Protein AF-A0A2J8X286-F1 (afdb_monomer_lite)

Organism: Pongo abelii (NCBI:txid9601)

Secondary structure (DSSP, 8-state):
--HHHHHTHHHHHHHHHTTB---TT--GGG--TTGGG--TTPPPPSSP-B-HHHHHHHHHHHHHHS-SS--SHHHHHTTSTTHHHHHHHHHHHHHHH---HHHHHHHHHHHHHHHHHHHHTGGGTGGGTHHHHHHHHHHHHHHHHHHHHHHHTT-

Sequence (155 aa):
IDHLFISNLPEIVVELLMTLHEPANSSASQSTDLCDFSGDLDPAPNPPHFPSHVIKATFAYISNCHKTKLKSILEILSKSPDSYQKILLAICEQAAETNNVYKKHRILKIYHLFVSLLLKDIKSGLGGAWAFVLRDVIYTLIHYINQRKLTIFSQ

Structure (mmCIF, N/CA/C/O backbone):
data_AF-A0A2J8X286-F1
#
_entry.id   AF-A0A2J8X286-F1
#
loop_
_atom_site.group_PDB
_atom_site.id
_atom_site.type_symbol
_atom_site.label_atom_id
_atom_site.label_alt_id
_atom_site.label_comp_id
_atom_site.label_asym_id
_atom_site.label_entity_id
_atom_site.label_seq_id
_atom_site.pdbx_PDB_ins_code
_atom_site.Cartn_x
_atom_site.Cartn_y
_atom_site.Cartn_z
_atom_site.occupancy
_atom_site.B_iso_or_equiv
_atom_site.auth_seq_id
_atom_site.auth_comp_id
_atom_site.auth_asym_id
_atom_site.auth_atom_id
_atom_site.pdbx_PDB_model_num
ATOM 1 N N . ILE A 1 1 ? -3.203 -3.394 25.044 1.00 55.41 1 ILE A N 1
ATOM 2 C CA . ILE A 1 1 ? -2.460 -3.269 23.772 1.00 55.41 1 ILE A CA 1
ATOM 3 C C . ILE A 1 1 ? -1.628 -2.020 23.911 1.00 55.41 1 ILE A C 1
ATOM 5 O O . ILE A 1 1 ? -2.169 -0.992 24.311 1.00 55.41 1 ILE A O 1
ATOM 9 N N . ASP A 1 2 ? -0.328 -2.155 23.716 1.00 71.94 2 ASP A N 1
ATOM 10 C CA . ASP A 1 2 ? 0.615 -1.119 24.101 1.00 71.94 2 ASP A CA 1
ATOM 11 C C . ASP A 1 2 ? 0.573 -0.004 23.064 1.00 71.94 2 ASP A C 1
ATOM 13 O O . ASP A 1 2 ? 0.579 -0.266 21.862 1.00 71.94 2 ASP A O 1
ATOM 17 N N . HIS A 1 3 ? 0.505 1.246 23.521 1.00 73.25 3 HIS A N 1
ATOM 18 C CA . HIS A 1 3 ? 0.582 2.437 22.668 1.00 73.25 3 HIS A CA 1
ATOM 19 C C . HIS A 1 3 ? 1.757 2.348 21.675 1.00 73.25 3 HIS A C 1
ATOM 21 O O . HIS A 1 3 ? 1.653 2.812 20.543 1.00 73.25 3 HIS A O 1
ATOM 27 N N . LEU A 1 4 ? 2.828 1.662 22.089 1.00 81.38 4 LEU A N 1
ATOM 28 C CA . LEU A 1 4 ? 3.998 1.328 21.287 1.00 81.38 4 LEU A CA 1
ATOM 29 C C . LEU A 1 4 ? 3.672 0.513 20.023 1.00 81.38 4 LEU A C 1
ATOM 31 O O . LEU A 1 4 ? 4.261 0.752 18.977 1.00 81.38 4 LEU A O 1
ATOM 35 N N . PHE A 1 5 ? 2.742 -0.441 20.079 1.00 83.50 5 PHE A N 1
ATOM 36 C CA . PHE A 1 5 ? 2.370 -1.219 18.896 1.00 83.50 5 PHE A CA 1
ATOM 37 C C . PHE A 1 5 ? 1.637 -0.350 17.871 1.00 83.50 5 PHE A C 1
ATOM 39 O O . PHE A 1 5 ? 1.958 -0.382 16.691 1.00 83.50 5 PHE A O 1
ATOM 46 N N . ILE A 1 6 ? 0.676 0.461 18.325 1.00 81.50 6 ILE A N 1
ATOM 47 C CA . ILE A 1 6 ? -0.113 1.331 17.438 1.00 81.50 6 ILE A CA 1
ATOM 48 C C . ILE A 1 6 ? 0.778 2.405 16.804 1.00 81.50 6 ILE A C 1
ATOM 50 O O . ILE A 1 6 ? 0.609 2.704 15.625 1.00 81.50 6 ILE A O 1
ATOM 54 N N . SER A 1 7 ? 1.741 2.952 17.553 1.00 84.50 7 SER A N 1
ATOM 55 C CA . SER A 1 7 ? 2.663 3.962 17.029 1.00 84.50 7 SER A CA 1
ATOM 56 C C . SER A 1 7 ? 3.642 3.422 15.988 1.00 84.50 7 SER A C 1
ATOM 58 O O . SER A 1 7 ? 4.049 4.197 15.134 1.00 84.50 7 SER A O 1
ATOM 60 N N . ASN A 1 8 ? 4.004 2.134 16.065 1.00 90.50 8 ASN A N 1
ATOM 61 C CA . ASN A 1 8 ? 4.916 1.469 15.121 1.00 90.50 8 ASN A CA 1
ATOM 62 C C . ASN A 1 8 ? 4.181 0.658 14.035 1.00 90.50 8 ASN A C 1
ATOM 64 O O . ASN A 1 8 ? 4.798 -0.043 13.232 1.00 90.50 8 ASN A O 1
ATOM 68 N N . LEU A 1 9 ? 2.844 0.678 14.035 1.00 91.81 9 LEU A N 1
ATOM 69 C CA . LEU A 1 9 ? 2.050 -0.079 13.072 1.00 91.81 9 LEU A CA 1
ATOM 70 C C . LEU A 1 9 ? 2.322 0.333 11.613 1.00 91.81 9 LEU A C 1
ATOM 72 O O . LEU A 1 9 ? 2.377 -0.569 10.775 1.00 91.81 9 LEU A O 1
ATOM 76 N N . PRO A 1 10 ? 2.505 1.628 11.272 1.00 94.62 10 PRO A N 1
ATOM 77 C CA . PRO A 1 10 ? 2.871 2.025 9.914 1.00 94.62 10 PRO A CA 1
ATOM 78 C C . PRO A 1 10 ? 4.152 1.343 9.424 1.00 94.62 10 PRO A C 1
ATOM 80 O O . PRO A 1 10 ? 4.181 0.806 8.320 1.00 94.62 10 PRO A O 1
ATOM 83 N N . GLU A 1 11 ? 5.180 1.295 10.265 1.00 94.56 11 GLU A N 1
ATOM 84 C CA . GLU A 1 11 ? 6.480 0.701 9.969 1.00 94.56 11 GLU A CA 1
ATOM 85 C C . GLU A 1 11 ? 6.360 -0.819 9.785 1.00 94.56 11 GLU A C 1
ATOM 87 O O . GLU A 1 11 ? 6.836 -1.356 8.786 1.00 94.56 11 GLU A O 1
ATOM 92 N N . ILE A 1 12 ? 5.620 -1.506 10.665 1.00 93.88 12 ILE A N 1
ATOM 93 C CA . ILE A 1 12 ? 5.335 -2.948 10.536 1.00 93.88 12 ILE A CA 1
ATOM 94 C C . ILE A 1 12 ? 4.604 -3.249 9.220 1.00 93.88 12 ILE A C 1
ATOM 96 O O . ILE A 1 12 ? 4.893 -4.239 8.544 1.00 93.88 12 ILE A O 1
ATOM 100 N N . VAL A 1 13 ? 3.640 -2.404 8.842 1.00 95.69 13 VAL A N 1
ATOM 101 C CA . VAL A 1 13 ? 2.903 -2.552 7.582 1.00 95.69 13 VAL A CA 1
ATOM 102 C C . VAL A 1 13 ? 3.836 -2.381 6.387 1.00 95.69 13 VAL A C 1
ATOM 104 O O . VAL A 1 13 ? 3.747 -3.178 5.454 1.00 95.69 13 VAL A O 1
ATOM 107 N N . VAL A 1 14 ? 4.748 -1.404 6.414 1.00 96.44 14 VAL A N 1
ATOM 108 C CA . VAL A 1 14 ? 5.768 -1.227 5.369 1.00 96.44 14 VAL A CA 1
ATOM 109 C C . VAL A 1 14 ? 6.661 -2.458 5.273 1.00 96.44 14 VAL A C 1
ATOM 111 O O . VAL A 1 14 ? 6.804 -3.001 4.181 1.00 96.44 14 VAL A O 1
ATOM 114 N N . GLU A 1 15 ? 7.222 -2.938 6.382 1.00 95.06 15 GLU A N 1
ATOM 115 C CA . GLU A 1 15 ? 8.096 -4.117 6.380 1.00 95.06 15 GLU A CA 1
ATOM 116 C C . GLU A 1 15 ? 7.394 -5.338 5.788 1.00 95.06 15 GLU A C 1
ATOM 118 O O . GLU A 1 15 ? 7.935 -6.004 4.904 1.00 95.06 15 GLU A O 1
ATOM 123 N N . LEU A 1 16 ? 6.151 -5.589 6.203 1.00 95.56 16 LEU A N 1
ATOM 124 C CA . LEU A 1 16 ? 5.370 -6.698 5.679 1.00 95.56 16 LEU A CA 1
ATOM 125 C C . LEU A 1 16 ? 5.096 -6.527 4.177 1.00 95.56 16 LEU A C 1
ATOM 127 O O . LEU A 1 16 ? 5.296 -7.462 3.403 1.00 95.56 16 LEU A O 1
ATOM 131 N N . LEU A 1 17 ? 4.699 -5.331 3.738 1.00 95.38 17 LEU A N 1
ATOM 132 C CA . LEU A 1 17 ? 4.510 -5.015 2.320 1.00 95.38 17 LEU A CA 1
ATOM 133 C C . LEU A 1 17 ? 5.796 -5.224 1.507 1.00 95.38 17 LEU A C 1
ATOM 135 O O . LEU A 1 17 ? 5.736 -5.754 0.399 1.00 95.38 17 LEU A O 1
ATOM 139 N N . MET A 1 18 ? 6.961 -4.895 2.068 1.00 94.12 18 MET A N 1
ATOM 140 C CA . MET A 1 18 ? 8.268 -5.091 1.434 1.00 94.12 18 MET A CA 1
ATOM 141 C C . MET A 1 18 ? 8.679 -6.560 1.295 1.00 94.12 18 MET A C 1
ATOM 143 O O . MET A 1 18 ? 9.666 -6.838 0.615 1.00 94.12 18 MET A O 1
ATOM 147 N N . THR A 1 19 ? 7.920 -7.511 1.848 1.00 93.75 19 THR A N 1
ATOM 148 C CA . THR A 1 19 ? 8.085 -8.955 1.592 1.00 93.75 19 THR A CA 1
ATOM 149 C C . THR A 1 19 ? 7.225 -9.467 0.431 1.00 93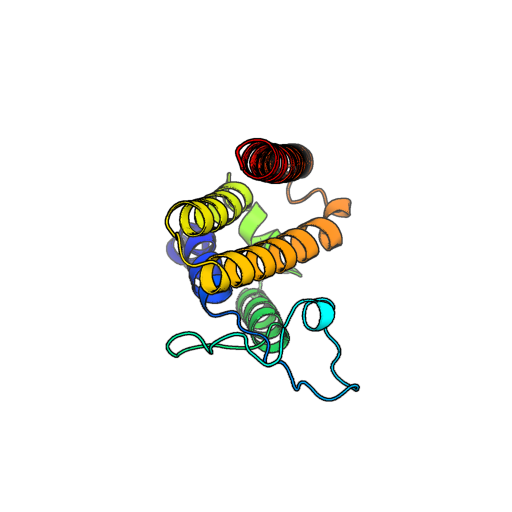.75 19 THR A C 1
ATOM 151 O O . THR A 1 19 ? 7.371 -10.617 0.023 1.00 93.75 19 THR A O 1
ATOM 154 N N . LEU A 1 20 ? 6.369 -8.631 -0.173 1.00 91.62 20 LEU A N 1
ATOM 155 C CA . LEU A 1 20 ? 5.478 -9.046 -1.260 1.00 91.62 20 LEU A CA 1
ATOM 156 C C . LEU A 1 20 ? 6.258 -9.558 -2.480 1.00 91.62 20 LEU A C 1
ATOM 158 O O . LEU A 1 20 ? 7.138 -8.868 -3.002 1.00 91.62 20 LEU A O 1
ATOM 162 N N . HIS A 1 21 ? 5.887 -10.732 -2.978 1.00 88.81 21 HIS A N 1
ATOM 163 C CA . HIS A 1 21 ? 6.302 -11.263 -4.271 1.00 88.81 21 HIS A CA 1
ATOM 164 C C . HIS A 1 21 ? 5.239 -12.229 -4.796 1.00 88.81 21 HIS A C 1
ATOM 166 O O . HIS A 1 21 ? 4.881 -13.184 -4.110 1.00 88.81 21 HIS A O 1
ATOM 172 N N . GLU A 1 22 ? 4.748 -11.979 -6.009 1.00 83.12 22 GLU A N 1
ATOM 173 C CA . GLU A 1 22 ? 3.824 -12.883 -6.696 1.00 83.12 22 GLU A CA 1
ATOM 174 C C . GLU A 1 22 ? 4.605 -13.772 -7.670 1.00 83.12 22 GLU A C 1
ATOM 176 O O . GLU A 1 22 ? 5.172 -13.229 -8.627 1.00 83.12 22 GLU A O 1
ATOM 181 N N . PRO A 1 23 ? 4.641 -15.101 -7.457 1.00 71.31 23 PRO A N 1
ATOM 182 C CA . PRO A 1 23 ? 5.252 -16.021 -8.407 1.00 71.31 23 PRO A CA 1
ATOM 183 C C . PRO A 1 23 ? 4.442 -16.045 -9.715 1.00 71.31 23 PRO A C 1
ATOM 185 O O . PRO A 1 23 ? 3.213 -16.001 -9.688 1.00 71.31 23 PRO A O 1
ATOM 188 N N . ALA A 1 24 ? 5.124 -16.112 -10.863 1.00 63.19 24 ALA A N 1
ATOM 189 C CA . ALA A 1 24 ? 4.513 -16.028 -12.199 1.00 63.19 24 ALA A CA 1
ATOM 190 C C . ALA A 1 24 ? 3.532 -17.178 -12.527 1.00 63.19 24 ALA A C 1
ATOM 192 O O . ALA A 1 24 ? 2.709 -17.077 -13.429 1.00 63.19 24 ALA A O 1
ATOM 193 N N . ASN A 1 25 ? 3.583 -18.260 -11.754 1.00 57.09 25 ASN A N 1
ATOM 194 C CA . ASN A 1 25 ? 2.877 -19.519 -11.961 1.00 57.09 25 ASN A CA 1
ATOM 195 C C . ASN A 1 25 ? 1.811 -19.810 -10.888 1.00 57.09 25 ASN A C 1
ATOM 197 O O . ASN A 1 25 ? 1.517 -20.973 -10.597 1.00 57.09 25 ASN A O 1
ATOM 201 N N . SER A 1 26 ? 1.194 -18.778 -10.304 1.00 54.16 26 SER A N 1
ATOM 202 C CA . SER A 1 26 ? -0.025 -18.972 -9.516 1.00 54.16 26 SER A CA 1
ATOM 203 C C . SER A 1 26 ? -1.132 -19.518 -10.429 1.00 54.16 26 SER A C 1
ATOM 205 O O . SER A 1 26 ? -1.652 -18.844 -11.314 1.00 54.16 26 SER A O 1
ATOM 207 N N . SER A 1 27 ? -1.463 -20.798 -10.247 1.00 44.34 27 SER A N 1
ATOM 208 C CA . SER A 1 27 ? -2.511 -21.515 -10.981 1.00 44.34 27 SER A CA 1
ATOM 209 C C . SER A 1 27 ? -3.772 -20.660 -11.155 1.00 44.34 27 SER A C 1
ATOM 211 O O . SER A 1 27 ? -4.206 -20.029 -10.190 1.00 44.34 27 SER A O 1
ATOM 213 N N . ALA A 1 28 ? -4.391 -20.708 -12.340 1.00 45.16 28 ALA A N 1
ATOM 214 C CA . ALA A 1 28 ? -5.535 -19.898 -12.787 1.00 45.16 28 ALA A CA 1
ATOM 215 C C . ALA A 1 28 ? -6.747 -19.800 -11.824 1.00 45.16 28 ALA A C 1
ATOM 217 O O . ALA A 1 28 ? -7.613 -18.952 -12.009 1.00 45.16 28 ALA A O 1
ATOM 218 N N . SER A 1 29 ? -6.816 -20.624 -10.775 1.00 45.81 29 SER A N 1
ATOM 219 C CA . SER A 1 29 ? -7.812 -20.553 -9.699 1.00 45.81 29 SER A CA 1
ATOM 220 C C . SER A 1 29 ? -7.491 -19.543 -8.581 1.00 45.81 29 SER A C 1
ATOM 222 O O . SER A 1 29 ? -8.332 -19.321 -7.716 1.00 45.81 29 SER A O 1
ATOM 224 N N . GLN A 1 30 ? -6.291 -18.950 -8.564 1.00 47.56 30 GLN A N 1
ATOM 225 C CA . GLN A 1 30 ? -5.846 -17.921 -7.608 1.00 47.56 30 GLN A CA 1
ATOM 226 C C . GLN A 1 30 ? -5.274 -16.689 -8.328 1.00 47.56 30 GLN A C 1
ATOM 228 O O . GLN A 1 30 ? -4.304 -16.087 -7.867 1.00 47.56 30 GLN A O 1
ATOM 233 N N . SER A 1 31 ? -5.859 -16.317 -9.471 1.00 46.00 31 SER A N 1
ATOM 234 C CA . SER A 1 31 ? -5.592 -15.022 -10.103 1.00 46.00 31 SER A CA 1
ATOM 235 C C . SER A 1 31 ? -5.879 -13.925 -9.071 1.00 46.00 31 SER A C 1
ATOM 237 O O . SER A 1 31 ? -7.013 -13.698 -8.651 1.00 46.00 31 SER A O 1
ATOM 239 N N . THR A 1 32 ? -4.814 -13.309 -8.566 1.00 54.81 32 THR A N 1
ATOM 240 C CA . THR A 1 32 ? -4.916 -12.035 -7.863 1.00 54.81 32 THR A CA 1
ATOM 241 C C . THR A 1 32 ? -4.684 -10.945 -8.898 1.00 54.81 32 THR A C 1
ATOM 243 O O . THR A 1 32 ? -3.890 -11.150 -9.813 1.00 54.81 32 THR A O 1
ATOM 246 N N . ASP A 1 33 ? -5.307 -9.775 -8.734 1.00 60.31 33 ASP A N 1
ATOM 247 C CA . ASP A 1 33 ? -5.149 -8.610 -9.632 1.00 60.31 33 ASP A CA 1
ATOM 248 C C . ASP A 1 33 ? -3.674 -8.197 -9.886 1.00 60.31 33 ASP A C 1
ATOM 250 O O . ASP A 1 33 ? -3.388 -7.339 -10.713 1.00 60.31 33 ASP A O 1
ATOM 254 N N . LEU A 1 34 ? -2.716 -8.755 -9.135 1.00 63.34 34 LEU A N 1
ATOM 255 C CA . LEU A 1 34 ? -1.281 -8.496 -9.245 1.00 63.34 34 LEU A CA 1
ATOM 256 C C . LEU A 1 34 ? -0.536 -9.485 -10.157 1.00 63.34 34 LEU A C 1
ATOM 258 O O . LEU A 1 34 ? 0.564 -9.157 -10.609 1.00 63.34 34 LEU A O 1
ATOM 262 N N . CYS A 1 35 ? -1.099 -10.672 -10.413 1.00 59.31 35 CYS A N 1
ATOM 263 C CA . CYS A 1 35 ? -0.472 -11.723 -11.222 1.00 59.31 35 CYS A CA 1
ATOM 264 C C . CYS A 1 35 ? -0.319 -11.303 -12.688 1.00 59.31 35 CYS A C 1
ATOM 266 O O . CYS A 1 35 ? 0.708 -11.600 -13.289 1.00 59.31 35 CYS A O 1
ATOM 268 N N . ASP A 1 36 ? -1.260 -10.512 -13.212 1.00 61.75 36 ASP A N 1
ATOM 269 C CA . ASP A 1 36 ? -1.235 -9.985 -14.587 1.00 61.75 36 ASP A CA 1
ATOM 270 C C . ASP A 1 36 ? -0.019 -9.081 -14.863 1.00 61.75 36 ASP A C 1
ATOM 272 O O . ASP A 1 36 ? 0.320 -8.798 -16.011 1.00 61.75 36 ASP A O 1
ATOM 276 N N . PHE A 1 37 ? 0.662 -8.631 -13.805 1.00 64.62 37 PHE A N 1
ATOM 277 C CA . PHE A 1 37 ? 1.858 -7.803 -13.889 1.00 64.62 37 PHE A CA 1
ATOM 278 C C . PHE A 1 37 ? 3.155 -8.586 -13.614 1.00 64.62 37 PHE A C 1
ATOM 280 O O . PHE A 1 37 ? 4.222 -7.974 -13.609 1.00 64.62 37 PHE A O 1
ATOM 287 N N . SER A 1 38 ? 3.128 -9.892 -13.325 1.00 64.69 38 SER A N 1
ATOM 288 C CA . SER A 1 38 ? 4.334 -10.723 -13.126 1.00 64.69 38 SER A CA 1
ATOM 289 C C . SER A 1 38 ? 4.781 -11.385 -14.425 1.00 64.69 38 SER A C 1
ATOM 291 O O . SER A 1 38 ? 3.995 -12.057 -15.079 1.00 64.69 38 SER A O 1
ATOM 293 N N . GLY A 1 39 ? 6.052 -11.194 -14.792 1.00 63.00 39 GLY A N 1
ATOM 294 C CA . GLY A 1 39 ? 6.668 -11.913 -15.909 1.00 63.00 39 GLY A CA 1
ATOM 295 C C . GLY A 1 39 ? 7.385 -13.175 -15.430 1.00 63.00 39 GLY A C 1
ATOM 296 O O . GLY A 1 39 ? 7.988 -13.161 -14.360 1.00 63.00 39 GLY A O 1
ATOM 297 N N . ASP A 1 40 ? 7.396 -14.235 -16.245 1.00 60.12 40 ASP A N 1
ATOM 298 C CA . ASP A 1 40 ? 8.116 -15.501 -15.972 1.00 60.12 40 ASP A CA 1
ATOM 299 C C . ASP A 1 40 ? 9.625 -15.326 -15.716 1.00 60.12 40 ASP A C 1
ATOM 301 O O . ASP A 1 40 ? 10.282 -16.215 -15.179 1.00 60.12 40 ASP A O 1
ATOM 305 N N . LEU A 1 41 ? 10.183 -14.175 -16.100 1.00 65.69 41 LEU A N 1
ATOM 306 C CA . LEU A 1 41 ? 11.597 -13.831 -15.947 1.00 65.69 41 LEU A CA 1
ATOM 307 C C . LEU A 1 41 ? 11.871 -12.871 -14.775 1.00 65.69 41 LEU A C 1
ATOM 309 O O . LEU A 1 41 ? 13.020 -12.468 -14.592 1.00 65.69 41 LEU A O 1
ATOM 313 N N . ASP A 1 42 ? 10.854 -12.482 -13.993 1.00 69.75 42 ASP A N 1
ATOM 314 C CA . ASP A 1 42 ? 11.054 -11.624 -12.820 1.00 69.75 42 ASP A CA 1
ATOM 315 C C . ASP A 1 42 ? 11.875 -12.390 -11.759 1.00 69.75 42 ASP A C 1
ATOM 317 O O . ASP A 1 42 ? 11.424 -13.425 -11.260 1.00 69.75 42 ASP A O 1
ATOM 321 N N . PRO A 1 43 ? 13.072 -11.911 -11.369 1.00 78.56 43 PRO A N 1
ATOM 322 C CA . PRO A 1 43 ? 13.892 -12.606 -10.387 1.00 78.56 43 PRO A CA 1
ATOM 323 C C . PRO A 1 43 ? 13.210 -12.609 -9.015 1.00 78.56 43 PRO A C 1
ATOM 325 O O . PRO A 1 43 ? 12.705 -11.580 -8.550 1.00 78.56 43 PRO A O 1
ATOM 328 N N . ALA A 1 44 ? 13.242 -13.759 -8.336 1.00 77.31 44 ALA A N 1
ATOM 329 C CA . ALA A 1 44 ? 12.776 -13.859 -6.960 1.00 77.31 44 ALA A CA 1
ATOM 330 C C . ALA A 1 44 ? 13.612 -12.930 -6.054 1.00 77.31 44 ALA A C 1
ATOM 332 O O . ALA A 1 44 ? 14.842 -12.894 -6.174 1.00 77.31 44 ALA A O 1
ATOM 333 N N . PRO A 1 45 ? 12.981 -12.150 -5.158 1.00 82.62 45 PRO A N 1
ATOM 334 C CA . PRO A 1 45 ? 13.714 -11.336 -4.201 1.00 82.62 45 PRO A CA 1
ATOM 335 C C . PRO A 1 45 ? 14.413 -12.222 -3.167 1.00 82.62 45 PRO A C 1
ATOM 337 O O . PRO A 1 45 ? 14.035 -13.374 -2.952 1.00 82.62 45 PRO A O 1
ATOM 340 N N . ASN A 1 46 ? 15.397 -11.654 -2.472 1.00 82.19 46 ASN A N 1
ATOM 341 C CA . ASN A 1 46 ? 16.024 -12.330 -1.342 1.00 82.19 46 ASN A CA 1
ATOM 342 C C . ASN A 1 46 ? 14.949 -12.705 -0.303 1.00 82.19 46 ASN A C 1
ATOM 344 O O . ASN A 1 46 ? 14.177 -11.825 0.091 1.00 82.19 46 ASN A O 1
ATOM 348 N N . PRO A 1 47 ? 14.881 -13.975 0.138 1.00 86.75 47 PRO A N 1
ATOM 349 C CA . PRO A 1 47 ? 13.962 -14.388 1.189 1.00 86.75 47 PRO A CA 1
ATOM 350 C C . PRO A 1 47 ? 14.140 -13.559 2.478 1.00 86.75 47 PRO A C 1
ATOM 352 O O . PRO A 1 47 ? 15.263 -13.145 2.778 1.00 86.75 47 PRO A O 1
ATOM 355 N N . PRO A 1 48 ? 13.070 -13.353 3.269 1.00 89.94 48 PRO A N 1
ATOM 356 C CA . PRO A 1 48 ? 11.732 -13.927 3.100 1.00 89.94 48 PRO A CA 1
ATOM 357 C C . PRO A 1 48 ? 10.853 -13.158 2.096 1.00 89.94 48 PRO A C 1
ATOM 359 O O . PRO A 1 48 ? 10.868 -11.929 2.048 1.00 89.94 48 PRO A O 1
ATOM 362 N N . HIS A 1 49 ? 10.040 -13.887 1.324 1.00 89.94 49 HIS A N 1
ATOM 363 C CA . HIS A 1 49 ? 9.057 -13.301 0.411 1.00 89.94 49 HIS A CA 1
ATOM 364 C C . HIS A 1 49 ? 7.736 -14.080 0.403 1.00 89.94 49 HIS A C 1
ATOM 366 O O . HIS A 1 49 ? 7.732 -15.308 0.483 1.00 89.94 49 HIS A O 1
ATOM 372 N N . PHE A 1 50 ? 6.614 -13.371 0.278 1.00 91.50 50 PHE A N 1
ATOM 373 C CA . PHE A 1 50 ? 5.272 -13.947 0.384 1.00 91.50 50 PHE A CA 1
ATOM 374 C C . PHE A 1 50 ? 4.308 -13.385 -0.676 1.00 91.50 50 PHE A C 1
ATOM 376 O O . PHE A 1 50 ? 4.414 -12.212 -1.040 1.00 91.50 50 PHE A O 1
ATOM 383 N N . PRO A 1 51 ? 3.332 -14.182 -1.144 1.00 90.81 51 PRO A N 1
ATOM 384 C CA . PRO A 1 51 ? 2.291 -13.717 -2.061 1.00 90.81 51 PRO A CA 1
ATOM 385 C C . PRO A 1 51 ? 1.265 -12.821 -1.352 1.00 90.81 51 PRO A C 1
ATOM 387 O O . PRO A 1 51 ? 1.110 -12.860 -0.128 1.00 90.81 51 PRO A O 1
ATOM 390 N N . SER A 1 52 ? 0.501 -12.030 -2.111 1.00 91.25 52 SER A N 1
ATOM 391 C CA . SER A 1 52 ? -0.402 -11.011 -1.556 1.00 91.25 52 SER A CA 1
ATOM 392 C C . SER A 1 52 ? -1.502 -11.576 -0.667 1.00 91.25 52 SER A C 1
ATOM 394 O O . SER A 1 52 ? -1.941 -10.891 0.257 1.00 91.25 52 SER A O 1
ATOM 396 N N . HIS A 1 53 ? -1.960 -12.806 -0.909 1.00 89.88 53 HIS A N 1
ATOM 397 C CA . HIS A 1 53 ? -2.977 -13.432 -0.067 1.00 89.88 53 HIS A CA 1
ATOM 398 C C . HIS A 1 53 ? -2.457 -13.700 1.353 1.00 89.88 53 HIS A C 1
ATOM 400 O O . HIS A 1 53 ? -3.206 -13.499 2.307 1.00 89.88 53 HIS A O 1
ATOM 406 N N . VAL A 1 54 ? -1.175 -14.061 1.506 1.00 93.06 54 VAL A N 1
ATOM 407 C CA . VAL A 1 54 ? -0.532 -14.217 2.820 1.00 93.06 54 VAL A CA 1
ATOM 408 C C . VAL A 1 54 ? -0.444 -12.860 3.508 1.00 93.06 54 VAL A C 1
ATOM 410 O O . VAL A 1 54 ? -0.908 -12.734 4.634 1.00 93.06 54 VAL A O 1
ATOM 413 N N . ILE A 1 55 ? 0.028 -11.821 2.808 1.00 93.88 55 ILE A N 1
ATOM 414 C CA . ILE A 1 55 ? 0.120 -10.455 3.356 1.00 93.88 55 ILE A CA 1
ATOM 415 C C . ILE A 1 55 ? -1.247 -9.955 3.853 1.00 93.88 55 ILE A C 1
ATOM 417 O O . ILE A 1 55 ? -1.374 -9.474 4.980 1.00 93.88 55 ILE A O 1
ATOM 421 N N . LYS A 1 56 ? -2.301 -10.118 3.042 1.00 92.38 56 LYS A N 1
ATOM 422 C CA . LYS A 1 56 ? -3.681 -9.751 3.408 1.00 92.38 56 LYS A CA 1
ATOM 423 C C . LYS A 1 56 ? -4.186 -10.552 4.611 1.00 92.38 56 LYS A C 1
ATOM 425 O O . LYS A 1 56 ? -4.824 -9.979 5.493 1.00 92.38 56 LYS A O 1
ATOM 430 N N . ALA A 1 57 ? -3.900 -11.853 4.664 1.00 91.81 57 ALA A N 1
ATOM 431 C CA . ALA A 1 57 ? -4.269 -12.698 5.796 1.00 91.81 57 ALA A CA 1
ATOM 432 C C . ALA A 1 57 ? -3.546 -12.270 7.081 1.00 91.81 57 ALA A C 1
ATOM 434 O O . ALA A 1 57 ? -4.170 -12.204 8.137 1.00 91.81 57 ALA A O 1
ATOM 435 N N . THR A 1 58 ? -2.267 -11.898 7.000 1.00 93.62 58 THR A N 1
ATOM 436 C CA . THR A 1 58 ? -1.517 -11.353 8.137 1.00 93.62 58 THR A CA 1
ATOM 437 C C . THR A 1 58 ? -2.099 -10.014 8.592 1.00 93.62 58 THR A C 1
ATOM 439 O O . THR A 1 58 ? -2.277 -9.819 9.790 1.00 93.62 58 THR A O 1
ATOM 442 N N . PHE A 1 59 ? -2.484 -9.112 7.681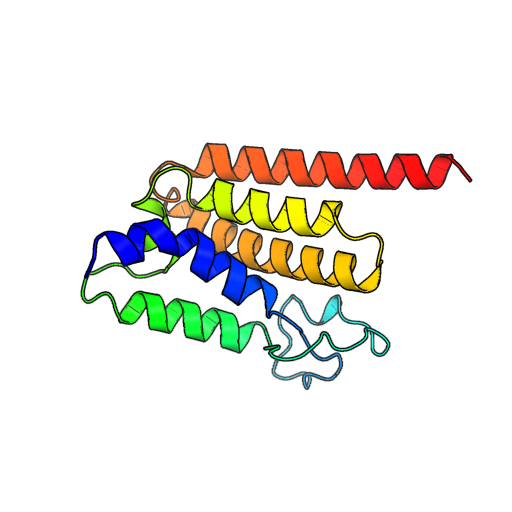 1.00 92.75 59 PHE A N 1
ATOM 443 C CA . PHE A 1 59 ? -3.195 -7.885 8.063 1.00 92.75 59 PHE A CA 1
ATOM 444 C C . PHE A 1 59 ? -4.510 -8.172 8.790 1.00 92.75 59 PHE A C 1
ATOM 446 O O . PHE A 1 59 ? -4.802 -7.536 9.805 1.00 92.75 5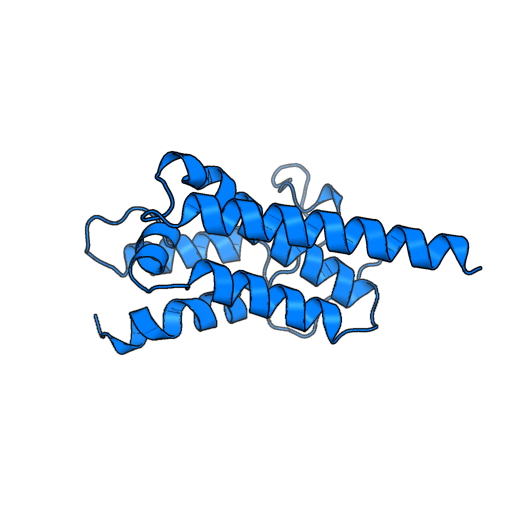9 PHE A O 1
ATOM 453 N N . ALA A 1 60 ? -5.290 -9.145 8.316 1.00 90.56 60 ALA A N 1
ATOM 454 C CA . ALA A 1 60 ? -6.512 -9.573 8.990 1.00 90.56 60 ALA A CA 1
ATOM 455 C C . ALA A 1 60 ? -6.215 -10.172 10.375 1.00 90.56 60 ALA A C 1
ATOM 457 O O . ALA A 1 60 ? -6.901 -9.851 11.344 1.00 90.56 60 ALA A O 1
ATOM 458 N N . TYR A 1 61 ? -5.158 -10.977 10.500 1.00 90.06 61 TYR A N 1
ATOM 459 C CA . TYR A 1 61 ? -4.708 -11.521 11.779 1.00 90.06 61 TYR A CA 1
ATOM 460 C C . TYR A 1 61 ? -4.306 -10.413 12.763 1.00 90.06 61 TYR A C 1
ATOM 462 O O . TYR A 1 61 ? -4.819 -10.380 13.878 1.00 90.06 61 TYR A O 1
ATOM 470 N N . ILE A 1 62 ? -3.468 -9.461 12.333 1.00 88.62 62 ILE A N 1
ATOM 471 C CA . ILE A 1 62 ? -3.074 -8.287 13.130 1.00 88.62 62 ILE A CA 1
ATOM 472 C C . ILE A 1 62 ? -4.315 -7.513 13.581 1.00 88.62 62 ILE A C 1
ATOM 474 O O . ILE A 1 62 ? -4.420 -7.137 14.747 1.00 88.62 62 ILE A O 1
ATOM 478 N N . SER A 1 63 ? -5.285 -7.333 12.682 1.00 86.69 63 SER A N 1
ATOM 479 C CA . SER A 1 63 ? -6.546 -6.658 13.002 1.00 86.69 63 SER A CA 1
ATOM 480 C C . SER A 1 63 ? -7.341 -7.405 14.075 1.00 86.69 63 SER A C 1
ATOM 482 O O . SER A 1 63 ? -7.829 -6.791 15.017 1.00 86.69 63 SER A O 1
ATOM 484 N N . ASN A 1 64 ? -7.409 -8.735 13.987 1.00 83.44 64 ASN A N 1
ATOM 485 C CA . ASN A 1 64 ? -8.150 -9.584 14.923 1.00 83.44 64 ASN A CA 1
ATOM 486 C C . ASN A 1 64 ? -7.468 -9.735 16.293 1.00 83.44 64 ASN A C 1
ATOM 488 O O . ASN A 1 64 ? -8.150 -9.960 17.295 1.00 83.44 64 ASN A O 1
ATOM 492 N N . CYS A 1 65 ? -6.143 -9.577 16.376 1.00 78.62 65 CYS A N 1
ATOM 493 C CA . CYS A 1 65 ? -5.431 -9.501 17.658 1.00 78.62 65 CYS A CA 1
ATOM 494 C C . CYS A 1 65 ? -5.932 -8.328 18.520 1.00 78.62 65 CYS A C 1
ATOM 496 O O . CYS A 1 65 ? -5.907 -8.390 19.754 1.00 78.62 65 CYS A O 1
ATOM 498 N N . HIS A 1 66 ? -6.448 -7.271 17.888 1.00 68.81 66 HIS A N 1
ATOM 499 C CA . HIS A 1 66 ? -7.133 -6.192 18.577 1.00 68.81 66 HIS A CA 1
ATOM 500 C C . HIS A 1 66 ? -8.581 -6.604 18.880 1.00 68.81 66 HIS A C 1
ATOM 502 O O . HIS A 1 66 ? -9.473 -6.406 18.068 1.00 68.81 66 HIS A O 1
ATOM 508 N N . LYS A 1 67 ? -8.857 -7.071 20.109 1.00 58.69 67 LYS A N 1
ATOM 509 C CA . LYS A 1 67 ? -10.219 -7.346 20.650 1.00 58.69 67 LYS A CA 1
ATOM 510 C C . LYS A 1 67 ? -11.185 -6.138 20.648 1.00 58.69 67 LYS A C 1
ATOM 512 O O . LYS A 1 67 ? -12.263 -6.184 21.238 1.00 58.69 67 LYS A O 1
ATOM 517 N N . THR A 1 68 ? -10.790 -5.021 20.050 1.00 55.91 68 THR A N 1
ATOM 518 C CA . THR A 1 68 ? -11.637 -3.855 19.805 1.00 55.91 68 THR A CA 1
ATOM 519 C C . THR A 1 68 ? -12.486 -4.109 18.563 1.00 55.91 68 THR A C 1
ATOM 521 O O . THR A 1 68 ? -12.014 -4.753 17.642 1.00 55.91 68 THR A O 1
ATOM 524 N N . LYS A 1 69 ? -13.706 -3.571 18.498 1.00 59.03 69 LYS A N 1
ATOM 525 C CA . LYS A 1 69 ? -14.685 -3.744 17.398 1.00 59.03 69 LYS A CA 1
ATOM 526 C C . LYS A 1 69 ? -14.235 -3.260 15.992 1.00 59.03 69 LYS A C 1
ATOM 528 O O . LYS A 1 69 ? -15.095 -3.037 15.144 1.00 59.03 69 LYS A O 1
ATOM 533 N N . LEU A 1 70 ? -12.942 -3.035 15.763 1.00 61.50 70 LEU A N 1
ATOM 534 C CA . LEU A 1 70 ? -12.384 -2.564 14.497 1.00 61.50 70 LEU A CA 1
ATOM 535 C C . LEU A 1 70 ? -12.295 -3.726 13.516 1.00 61.50 70 LEU A C 1
ATOM 537 O O . LEU A 1 70 ? -11.859 -4.818 13.874 1.00 61.50 70 LEU A O 1
ATOM 541 N N . LYS A 1 71 ? -12.739 -3.487 12.288 1.00 73.12 71 LYS A N 1
ATOM 542 C CA . LYS A 1 71 ? -12.944 -4.518 11.271 1.00 73.12 71 LYS A CA 1
ATOM 543 C C . LYS A 1 71 ? -11.758 -4.664 10.323 1.00 73.12 71 LYS A C 1
ATOM 545 O O . LYS A 1 71 ? -11.631 -5.714 9.698 1.00 73.12 71 LYS A O 1
ATOM 550 N N . SER A 1 72 ? -10.904 -3.644 10.200 1.00 85.94 72 SER A N 1
ATOM 551 C CA . SER A 1 72 ? -9.767 -3.662 9.273 1.00 85.94 72 SER A CA 1
ATOM 552 C C . SER A 1 72 ? -8.511 -3.010 9.852 1.00 85.94 72 SER A C 1
ATOM 554 O O . SER A 1 72 ? -8.573 -2.140 10.722 1.00 85.94 72 SER A O 1
ATOM 556 N N . ILE A 1 73 ? -7.347 -3.404 9.327 1.00 90.25 73 ILE A N 1
ATOM 557 C CA . ILE A 1 73 ? -6.058 -2.809 9.703 1.00 90.25 73 ILE A CA 1
ATOM 558 C C . ILE A 1 73 ? -6.024 -1.316 9.368 1.00 90.25 73 ILE A C 1
ATOM 560 O O . ILE A 1 73 ? -5.380 -0.539 10.069 1.00 90.25 73 ILE A O 1
ATOM 564 N N . LEU A 1 74 ? -6.764 -0.903 8.332 1.00 91.38 74 LEU A N 1
ATOM 565 C CA . LEU A 1 74 ? -6.871 0.492 7.927 1.00 91.38 74 LEU A CA 1
ATOM 566 C C . LEU A 1 74 ? -7.575 1.318 9.005 1.00 91.38 74 LEU A C 1
ATOM 568 O O . LEU A 1 74 ? -7.120 2.421 9.285 1.00 91.38 74 LEU A O 1
ATOM 572 N N . GLU A 1 75 ? -8.601 0.785 9.671 1.00 88.94 75 GLU A N 1
ATOM 573 C CA . GLU A 1 75 ? -9.238 1.454 10.816 1.00 88.94 75 GLU A CA 1
ATOM 574 C C . GLU A 1 75 ? -8.303 1.569 12.032 1.00 88.94 75 GLU A C 1
ATOM 576 O O . GLU A 1 75 ? -8.416 2.504 12.822 1.00 88.94 75 GLU A O 1
ATOM 581 N N . ILE A 1 76 ? -7.369 0.628 12.213 1.00 89.62 76 ILE A N 1
ATOM 582 C CA . ILE A 1 76 ? -6.364 0.726 13.282 1.00 89.62 76 ILE A CA 1
ATOM 583 C C . ILE A 1 76 ? -5.342 1.811 12.932 1.00 89.62 76 ILE A C 1
ATOM 585 O O . ILE A 1 76 ? -5.050 2.664 13.770 1.00 89.62 76 ILE A O 1
ATOM 589 N N . LEU A 1 77 ? -4.852 1.820 11.689 1.00 90.94 77 LEU A N 1
ATOM 590 C CA . LEU A 1 77 ? -3.933 2.838 11.174 1.00 90.94 77 LEU A CA 1
ATOM 591 C C . LEU A 1 77 ? -4.536 4.246 11.244 1.00 90.94 77 LEU A C 1
ATOM 593 O O . LEU A 1 77 ? -3.822 5.191 11.559 1.00 90.94 77 LEU A O 1
ATOM 597 N N . SER A 1 78 ? -5.848 4.393 11.036 1.00 89.62 78 SER A N 1
ATOM 598 C CA . SER A 1 78 ? -6.519 5.699 11.083 1.00 89.62 78 SER A CA 1
ATOM 599 C C . SER A 1 78 ? -6.495 6.357 12.466 1.00 89.62 78 SER A C 1
ATOM 601 O O . SER A 1 78 ? -6.808 7.538 12.588 1.00 89.62 78 SER A O 1
ATOM 603 N N . LYS A 1 79 ? -6.181 5.602 13.528 1.00 87.81 79 LYS A N 1
ATOM 604 C CA . LYS A 1 79 ? -6.064 6.137 14.892 1.00 87.81 79 LYS A CA 1
ATOM 605 C C . LYS A 1 79 ? -4.768 6.896 15.125 1.00 87.81 79 LYS A C 1
ATOM 607 O O . LYS A 1 79 ? -4.710 7.709 16.042 1.00 87.81 79 LYS A O 1
ATOM 612 N N . SER A 1 80 ? -3.737 6.595 14.341 1.00 86.69 80 SER A N 1
ATOM 613 C CA . SER A 1 80 ? -2.471 7.310 14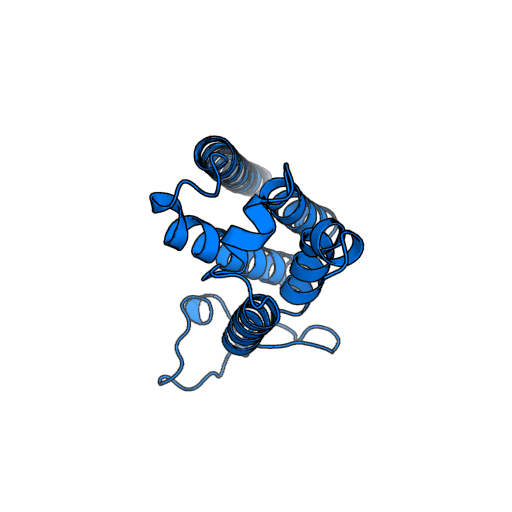.385 1.00 86.69 80 SER A CA 1
ATOM 614 C C . SER A 1 80 ? -2.438 8.308 13.224 1.00 86.69 80 SER A C 1
ATOM 616 O O . SER A 1 80 ? -2.664 7.903 12.076 1.00 86.69 80 SER A O 1
ATOM 618 N N . PRO A 1 81 ? -2.175 9.599 13.486 1.00 85.50 81 PRO A N 1
ATOM 619 C CA . PRO A 1 81 ? -2.101 10.603 12.435 1.00 85.50 81 PRO A CA 1
ATOM 620 C C . PRO A 1 81 ? -1.015 10.241 11.417 1.00 85.50 81 PRO A C 1
ATOM 622 O O . PRO A 1 81 ? -0.002 9.624 11.751 1.00 85.50 81 PRO A O 1
ATOM 625 N N . ASP A 1 82 ? -1.264 10.604 10.162 1.00 90.19 82 ASP A N 1
ATOM 626 C CA . ASP A 1 82 ? -0.343 10.459 9.027 1.00 90.19 82 ASP A CA 1
ATOM 627 C C . ASP A 1 82 ? 0.102 9.025 8.698 1.00 90.19 82 ASP A C 1
ATOM 629 O O . ASP A 1 82 ? 0.973 8.822 7.857 1.00 90.19 82 ASP A O 1
ATOM 633 N N . SER A 1 83 ? -0.499 8.006 9.319 1.00 94.25 83 SER A N 1
ATOM 634 C CA . SER A 1 83 ? -0.093 6.606 9.145 1.00 94.25 83 SER A CA 1
ATOM 635 C C . SER A 1 83 ? -0.122 6.155 7.686 1.00 94.25 83 SER A C 1
ATOM 637 O O . SER A 1 83 ? 0.803 5.492 7.226 1.00 94.25 83 SER A O 1
ATOM 639 N N . TYR A 1 84 ? -1.162 6.533 6.935 1.00 94.88 84 TYR A N 1
ATOM 640 C CA . TYR A 1 84 ? -1.263 6.181 5.518 1.00 94.88 84 TYR A CA 1
ATOM 641 C C . TYR A 1 84 ? -0.183 6.872 4.689 1.00 94.88 84 TYR A C 1
ATOM 643 O O . TYR A 1 84 ? 0.453 6.227 3.862 1.00 94.88 84 TYR A O 1
ATOM 651 N N . GLN A 1 85 ? 0.042 8.163 4.937 1.00 94.19 85 GLN A N 1
ATOM 652 C CA . GLN A 1 85 ? 1.042 8.973 4.251 1.00 94.19 85 GLN A CA 1
ATOM 653 C C . GLN A 1 85 ? 2.456 8.464 4.541 1.00 94.19 85 GLN A C 1
ATOM 655 O O . GLN A 1 85 ? 3.255 8.364 3.619 1.00 94.19 85 GLN A O 1
ATOM 660 N N . LYS A 1 86 ? 2.753 8.063 5.784 1.00 95.12 86 LYS A N 1
ATOM 661 C CA . LYS A 1 86 ? 4.030 7.430 6.150 1.00 95.12 86 LYS A CA 1
ATOM 662 C C . LYS A 1 86 ? 4.279 6.152 5.353 1.00 95.12 86 LYS A C 1
ATOM 664 O O . LYS A 1 86 ? 5.365 5.976 4.812 1.00 95.12 86 LYS A O 1
ATOM 669 N N . ILE A 1 87 ? 3.269 5.286 5.241 1.00 96.94 87 ILE A N 1
ATOM 670 C CA . ILE A 1 87 ? 3.380 4.046 4.461 1.00 96.94 87 ILE A CA 1
ATOM 671 C C . ILE A 1 87 ? 3.585 4.363 2.972 1.00 96.94 87 ILE A C 1
ATOM 673 O O . ILE A 1 87 ? 4.483 3.803 2.347 1.00 96.94 87 ILE A O 1
ATOM 677 N N . LEU A 1 88 ? 2.780 5.267 2.400 1.00 95.88 88 LEU A N 1
ATOM 678 C CA . LEU A 1 88 ? 2.886 5.661 0.989 1.00 95.88 88 LEU A CA 1
ATOM 679 C C . LEU A 1 88 ? 4.254 6.275 0.671 1.00 95.88 88 LEU A C 1
ATOM 681 O O . LEU A 1 88 ? 4.874 5.895 -0.323 1.00 95.88 88 LEU A O 1
ATOM 685 N N . LEU A 1 89 ? 4.745 7.166 1.534 1.00 95.12 89 LEU A N 1
ATOM 686 C CA . LEU A 1 89 ? 6.054 7.793 1.401 1.00 95.12 89 LEU A CA 1
ATOM 687 C C . LEU A 1 89 ? 7.175 6.753 1.450 1.00 95.12 89 LEU A C 1
ATOM 689 O O . LEU A 1 89 ? 7.979 6.710 0.525 1.00 95.12 89 LEU A O 1
ATOM 693 N N . ALA A 1 90 ? 7.177 5.866 2.448 1.00 96.50 90 ALA A N 1
ATOM 694 C CA . ALA A 1 90 ? 8.203 4.832 2.583 1.00 96.50 90 ALA A CA 1
ATOM 695 C C . ALA A 1 90 ? 8.259 3.899 1.358 1.00 96.50 90 ALA A C 1
ATOM 697 O O . ALA A 1 90 ? 9.333 3.484 0.922 1.00 96.50 90 ALA A O 1
ATOM 698 N N . ILE A 1 91 ? 7.108 3.587 0.748 1.00 95.25 91 ILE A N 1
ATOM 699 C CA . ILE A 1 91 ? 7.064 2.815 -0.503 1.00 95.25 91 ILE A CA 1
ATOM 700 C C . ILE A 1 91 ? 7.673 3.616 -1.666 1.00 95.25 91 ILE A C 1
ATOM 702 O O . ILE A 1 91 ? 8.445 3.068 -2.456 1.00 95.25 91 ILE A O 1
ATOM 706 N N . CYS A 1 92 ? 7.342 4.904 -1.781 1.00 93.44 92 CYS A N 1
ATOM 707 C CA . CYS A 1 92 ? 7.881 5.787 -2.816 1.00 93.44 92 CYS A CA 1
ATOM 708 C C . CYS A 1 92 ? 9.396 5.995 -2.684 1.00 93.44 92 CYS A C 1
ATOM 710 O O . CYS A 1 92 ? 10.096 5.966 -3.696 1.00 93.44 92 CYS A O 1
ATOM 712 N N . GLU A 1 93 ? 9.911 6.149 -1.464 1.00 93.94 93 GLU A N 1
ATOM 713 C CA . GLU A 1 93 ? 11.345 6.266 -1.178 1.00 93.94 93 GLU A CA 1
ATOM 714 C C . GLU A 1 93 ? 12.096 5.021 -1.656 1.00 93.94 93 GLU A C 1
ATOM 716 O O . GLU A 1 93 ? 13.031 5.130 -2.448 1.00 93.94 93 GLU A O 1
ATOM 721 N N . GLN A 1 94 ? 11.600 3.824 -1.328 1.00 92.06 94 GLN A N 1
ATOM 722 C CA . GLN A 1 94 ? 12.176 2.570 -1.827 1.00 92.06 94 GLN A CA 1
ATOM 723 C C . GLN A 1 94 ? 12.195 2.502 -3.363 1.00 92.06 94 GLN A C 1
ATOM 725 O O . GLN A 1 94 ? 13.137 1.973 -3.963 1.00 92.06 94 GLN A O 1
ATOM 730 N N . ALA A 1 95 ? 11.155 3.025 -4.024 1.00 89.69 95 ALA A N 1
ATOM 731 C CA . ALA A 1 95 ? 11.076 3.062 -5.485 1.00 89.69 95 ALA A CA 1
ATOM 732 C C . ALA A 1 95 ? 12.064 4.060 -6.111 1.00 89.69 95 ALA A C 1
ATOM 734 O O . ALA A 1 95 ? 12.503 3.846 -7.246 1.00 89.69 95 ALA A O 1
ATOM 735 N N . ALA A 1 96 ? 12.372 5.149 -5.404 1.00 88.56 96 ALA A N 1
ATOM 736 C CA . ALA A 1 96 ? 13.310 6.183 -5.828 1.00 88.56 96 ALA A CA 1
ATOM 737 C C . ALA A 1 96 ? 14.772 5.768 -5.600 1.00 88.56 96 ALA A C 1
ATOM 739 O O . ALA A 1 96 ? 15.623 6.055 -6.437 1.00 88.56 96 ALA A O 1
ATOM 740 N N . GLU A 1 97 ? 15.057 5.043 -4.516 1.00 90.19 97 GLU A N 1
ATOM 741 C CA . GLU A 1 97 ? 16.403 4.579 -4.159 1.00 90.19 97 GLU A CA 1
ATOM 742 C C . GLU A 1 97 ? 16.939 3.474 -5.080 1.00 90.19 97 GLU A C 1
ATOM 744 O O . GLU A 1 97 ? 18.149 3.252 -5.161 1.00 90.19 97 GLU A O 1
ATOM 749 N N . THR A 1 98 ? 16.063 2.742 -5.779 1.00 86.94 98 THR A N 1
ATOM 750 C CA . THR A 1 98 ? 16.487 1.619 -6.618 1.00 86.94 98 THR A CA 1
ATOM 751 C C . THR A 1 98 ? 16.575 1.953 -8.108 1.00 86.94 98 THR A C 1
ATOM 753 O O . THR A 1 98 ? 15.605 2.354 -8.749 1.00 86.94 98 THR A O 1
ATOM 756 N N . ASN A 1 99 ? 17.741 1.667 -8.695 1.00 85.50 99 ASN A N 1
ATOM 757 C CA . ASN A 1 99 ? 17.956 1.696 -10.147 1.00 85.50 99 ASN A CA 1
ATOM 758 C C . ASN A 1 99 ? 17.625 0.356 -10.832 1.00 85.50 99 ASN A C 1
ATOM 760 O O . ASN A 1 99 ? 17.609 0.270 -12.057 1.00 85.50 99 ASN A O 1
ATOM 764 N N . ASN A 1 100 ? 17.364 -0.706 -10.060 1.00 88.12 100 ASN A N 1
ATOM 765 C CA . ASN A 1 100 ? 17.042 -2.019 -10.610 1.00 88.12 100 ASN A CA 1
ATOM 766 C C . ASN A 1 100 ? 15.576 -2.044 -11.067 1.00 88.12 100 ASN A C 1
ATOM 768 O O . ASN A 1 100 ? 14.664 -1.929 -10.248 1.00 88.12 100 ASN A O 1
ATOM 772 N N . VAL A 1 101 ? 15.356 -2.234 -12.370 1.00 85.38 101 VAL A N 1
ATOM 773 C CA . VAL A 1 101 ? 14.023 -2.224 -12.994 1.00 85.38 101 VAL A CA 1
ATOM 774 C C . VAL A 1 101 ? 13.097 -3.288 -12.398 1.00 85.38 101 VAL A C 1
ATOM 776 O O . VAL A 1 101 ? 11.938 -2.983 -12.126 1.00 85.38 101 VAL A O 1
ATOM 779 N N . TYR A 1 102 ? 13.599 -4.489 -12.104 1.00 84.81 102 TYR A N 1
ATOM 780 C CA . TYR A 1 102 ? 12.814 -5.568 -11.493 1.00 84.81 102 TYR A CA 1
ATOM 781 C C . TYR A 1 102 ? 12.428 -5.243 -10.045 1.00 84.81 102 TYR A C 1
ATOM 783 O O . TYR A 1 102 ? 11.274 -5.412 -9.646 1.00 84.81 102 TYR A O 1
ATOM 791 N N . LYS A 1 103 ? 13.367 -4.697 -9.256 1.00 87.69 103 LYS A N 1
ATOM 792 C CA . LYS A 1 103 ? 13.071 -4.239 -7.887 1.00 87.69 103 LYS A CA 1
ATOM 793 C C . LYS A 1 103 ? 12.055 -3.092 -7.911 1.00 87.69 103 LYS A C 1
ATOM 795 O O . LYS A 1 103 ? 11.102 -3.111 -7.138 1.00 87.69 103 LYS A O 1
ATOM 800 N N . LYS A 1 104 ? 12.204 -2.140 -8.836 1.00 89.00 104 LYS A N 1
ATOM 801 C CA . LYS A 1 104 ? 11.276 -1.016 -9.021 1.00 89.00 104 LYS A CA 1
ATOM 802 C C . LYS A 1 104 ? 9.879 -1.489 -9.420 1.00 89.00 104 LYS A C 1
ATOM 804 O O . LYS A 1 104 ? 8.894 -1.027 -8.852 1.00 89.00 104 LYS A O 1
ATOM 809 N N . HIS A 1 105 ? 9.789 -2.446 -10.343 1.00 86.94 105 HIS A N 1
ATOM 810 C CA . HIS A 1 105 ? 8.531 -3.072 -10.760 1.00 86.94 105 HIS A CA 1
ATOM 811 C C . HIS A 1 105 ? 7.810 -3.743 -9.589 1.00 86.94 105 HIS A C 1
ATOM 813 O O . HIS A 1 105 ? 6.618 -3.536 -9.369 1.00 86.94 105 HIS A O 1
ATOM 819 N N . ARG A 1 106 ? 8.553 -4.475 -8.759 1.00 89.44 106 ARG A N 1
ATOM 820 C CA . ARG A 1 106 ? 8.023 -5.078 -7.534 1.00 89.44 106 ARG A CA 1
ATOM 821 C C . ARG A 1 106 ? 7.506 -4.032 -6.541 1.00 89.44 106 ARG A C 1
ATOM 823 O O . ARG A 1 106 ? 6.429 -4.216 -5.983 1.00 89.44 106 ARG A O 1
ATOM 830 N N . ILE A 1 107 ? 8.220 -2.923 -6.351 1.00 92.25 107 ILE A N 1
ATOM 831 C CA . ILE A 1 107 ? 7.771 -1.836 -5.465 1.00 92.25 107 ILE A CA 1
ATOM 832 C C . ILE A 1 107 ? 6.495 -1.170 -5.999 1.00 92.25 107 ILE A C 1
ATOM 834 O O . ILE A 1 107 ? 5.604 -0.845 -5.219 1.00 92.25 107 ILE A O 1
ATOM 838 N N . LEU A 1 108 ? 6.326 -1.055 -7.320 1.00 89.94 108 LEU A N 1
ATOM 839 C CA . LEU A 1 108 ? 5.056 -0.604 -7.899 1.00 89.94 108 LEU A CA 1
ATOM 840 C C . LEU A 1 108 ? 3.901 -1.573 -7.612 1.00 89.94 108 LEU A C 1
ATOM 842 O O . LEU A 1 108 ? 2.796 -1.119 -7.320 1.00 89.94 108 LEU A O 1
ATOM 846 N N . LYS A 1 109 ? 4.137 -2.892 -7.639 1.00 90.31 109 LYS A N 1
ATOM 847 C CA . LYS A 1 109 ? 3.123 -3.884 -7.227 1.00 90.31 109 LYS A CA 1
ATOM 848 C C . LYS A 1 109 ? 2.754 -3.732 -5.752 1.00 90.31 109 LYS A C 1
ATOM 850 O O . LYS A 1 109 ? 1.577 -3.818 -5.408 1.00 90.31 109 LYS A O 1
ATOM 855 N N . ILE A 1 110 ? 3.742 -3.465 -4.895 1.00 94.06 110 ILE A N 1
ATOM 856 C CA . ILE A 1 110 ? 3.532 -3.168 -3.472 1.00 94.06 110 ILE A CA 1
ATOM 857 C C . ILE A 1 110 ? 2.651 -1.926 -3.303 1.00 94.06 110 ILE A C 1
ATOM 859 O O . ILE A 1 110 ? 1.644 -1.974 -2.595 1.00 94.06 110 ILE A O 1
ATOM 863 N N . TYR A 1 111 ? 2.993 -0.840 -3.999 1.00 94.75 111 TYR A N 1
ATOM 864 C CA . TYR A 1 111 ? 2.212 0.394 -4.000 1.00 94.75 111 TYR A CA 1
ATOM 865 C C . TYR A 1 111 ? 0.772 0.143 -4.460 1.00 94.75 111 TYR A C 1
ATOM 867 O O . TYR A 1 111 ? -0.177 0.516 -3.773 1.00 94.75 111 TYR A O 1
ATOM 875 N N . HIS A 1 112 ? 0.599 -0.561 -5.582 1.00 92.62 112 HIS A N 1
ATOM 876 C CA . HIS A 1 112 ? -0.712 -0.910 -6.122 1.00 92.62 112 HIS A CA 1
ATOM 877 C C . HIS A 1 112 ? -1.548 -1.732 -5.135 1.00 92.62 112 HIS A C 1
ATOM 879 O O . HIS A 1 112 ? -2.730 -1.442 -4.949 1.00 92.62 112 HIS A O 1
ATOM 885 N N . LEU A 1 113 ? -0.948 -2.723 -4.465 1.00 94.19 113 LEU A N 1
ATOM 886 C CA . LEU A 1 113 ? -1.626 -3.515 -3.440 1.00 94.19 113 LEU A CA 1
ATOM 887 C C . LEU A 1 113 ? -2.147 -2.624 -2.309 1.00 94.19 113 LEU A C 1
ATOM 889 O O . LEU A 1 113 ? -3.320 -2.718 -1.949 1.00 94.19 113 LEU A O 1
ATOM 893 N N . PHE A 1 114 ? -1.292 -1.763 -1.756 1.00 95.75 114 PHE A N 1
ATOM 894 C CA . PHE A 1 114 ? -1.672 -0.917 -0.629 1.00 95.75 114 PHE A CA 1
ATOM 895 C C . PHE A 1 114 ? -2.727 0.124 -1.020 1.00 95.75 114 PHE A C 1
ATOM 897 O O . PHE A 1 114 ? -3.745 0.250 -0.342 1.00 95.75 114 PHE A O 1
ATOM 904 N N . VAL A 1 115 ? -2.560 0.796 -2.163 1.00 95.06 115 VAL A N 1
ATOM 905 C CA . VAL A 1 115 ? -3.564 1.733 -2.692 1.00 95.06 115 VAL A CA 1
ATOM 906 C C . VAL A 1 115 ? -4.888 1.027 -2.971 1.00 95.06 115 VAL A C 1
ATOM 908 O O . VAL A 1 115 ? -5.939 1.558 -2.629 1.00 95.06 115 VAL A O 1
ATOM 911 N N . SER A 1 116 ? -4.873 -0.197 -3.500 1.00 93.25 116 SER A N 1
ATOM 912 C CA . SER A 1 116 ? -6.099 -0.977 -3.707 1.00 93.25 116 SER A CA 1
ATOM 913 C C . SER A 1 116 ? -6.840 -1.265 -2.399 1.00 93.25 116 SER A C 1
ATOM 915 O O . SER A 1 116 ? -8.069 -1.274 -2.383 1.00 93.25 116 SER A O 1
ATOM 917 N N . LEU A 1 117 ? -6.121 -1.482 -1.292 1.00 93.25 117 LEU A N 1
ATOM 918 C CA . LEU A 1 117 ? -6.733 -1.613 0.034 1.00 93.25 117 LEU A CA 1
ATOM 919 C C . LEU A 1 117 ? -7.350 -0.282 0.487 1.00 93.25 117 LEU A C 1
ATOM 921 O O . LEU A 1 117 ? -8.507 -0.264 0.902 1.00 93.25 117 LEU A O 1
ATOM 925 N N . LEU A 1 118 ? -6.624 0.832 0.340 1.00 94.06 118 LEU A N 1
ATOM 926 C CA . LEU A 1 118 ? -7.117 2.172 0.689 1.00 94.06 118 LEU A CA 1
ATOM 927 C C . LEU A 1 118 ? -8.375 2.553 -0.102 1.00 94.06 118 LEU A C 1
ATOM 929 O O . LEU A 1 118 ? -9.333 3.073 0.464 1.00 94.06 118 LEU A O 1
ATOM 933 N N . LEU A 1 119 ? -8.393 2.269 -1.407 1.00 92.00 119 LEU A N 1
ATOM 934 C CA . LEU A 1 119 ? -9.522 2.574 -2.283 1.00 92.00 119 LEU A CA 1
ATOM 935 C C . LEU A 1 119 ? -10.756 1.721 -1.963 1.00 92.00 119 LEU A C 1
ATOM 937 O O . LEU A 1 119 ? -11.875 2.221 -2.066 1.00 92.00 119 LEU A O 1
ATOM 941 N N . LYS A 1 120 ? -10.579 0.465 -1.530 1.00 91.31 120 LYS A N 1
ATOM 942 C CA . LYS A 1 120 ? -11.696 -0.383 -1.074 1.00 91.31 120 LYS A CA 1
ATOM 943 C C . LYS A 1 120 ? -12.390 0.204 0.157 1.00 91.31 120 LYS A C 1
ATOM 945 O O . LYS A 1 120 ? -13.619 0.215 0.201 1.00 91.31 120 LYS A O 1
ATOM 950 N N . ASP A 1 121 ? -11.621 0.774 1.083 1.00 89.19 121 ASP A N 1
ATOM 951 C CA . ASP A 1 121 ? -12.143 1.384 2.311 1.00 89.19 121 ASP A CA 1
ATOM 952 C C . ASP A 1 121 ? -12.397 2.898 2.184 1.00 89.19 121 ASP A C 1
ATOM 954 O O . ASP A 1 121 ? -12.765 3.543 3.165 1.00 89.19 121 ASP A O 1
ATOM 958 N N . ILE A 1 122 ? -12.301 3.499 0.991 1.00 89.50 122 ILE A N 1
ATOM 959 C CA . ILE A 1 122 ? -12.428 4.961 0.834 1.00 89.50 122 ILE A CA 1
ATOM 960 C C . ILE A 1 122 ? -13.792 5.502 1.290 1.00 89.50 122 ILE A C 1
ATOM 962 O O . ILE A 1 122 ? -13.879 6.602 1.833 1.00 89.50 122 ILE A O 1
ATOM 966 N N . LYS A 1 123 ? -14.859 4.700 1.148 1.00 86.75 123 LYS A N 1
ATOM 967 C CA . LYS A 1 123 ? -16.223 5.048 1.590 1.00 86.75 123 LYS A CA 1
ATOM 968 C C . LYS A 1 123 ? -16.348 5.179 3.111 1.00 86.75 123 LYS A C 1
ATOM 970 O O . LYS A 1 123 ? -17.264 5.847 3.577 1.00 86.75 123 LYS A O 1
ATOM 975 N N . SER A 1 124 ? -15.441 4.565 3.875 1.00 86.81 124 SER A N 1
ATOM 976 C CA . SER A 1 124 ? -15.367 4.722 5.336 1.00 86.81 124 SER A CA 1
ATOM 977 C C . SER A 1 124 ? -14.800 6.084 5.756 1.00 86.81 124 SER A C 1
ATOM 979 O O . SER A 1 124 ? -14.810 6.429 6.935 1.00 86.81 124 SER A O 1
ATOM 981 N N . GLY A 1 125 ? -14.271 6.858 4.802 1.00 87.25 125 GLY A N 1
ATOM 982 C CA . GLY A 1 125 ? -13.614 8.135 5.050 1.00 87.25 125 GLY A CA 1
ATOM 983 C C . GLY A 1 125 ? -12.176 8.013 5.559 1.00 87.25 125 GLY A C 1
ATOM 984 O O . GLY A 1 125 ? -11.549 9.051 5.763 1.00 87.25 125 GLY A O 1
ATOM 985 N N . LEU A 1 126 ? -11.639 6.795 5.749 1.00 89.50 126 LEU A N 1
ATOM 986 C CA . LEU A 1 126 ? -10.264 6.541 6.217 1.00 89.50 126 LEU A CA 1
ATOM 987 C C . LEU A 1 126 ? -9.916 7.366 7.473 1.00 89.50 126 LEU A C 1
ATOM 989 O O . LEU A 1 126 ? -8.908 8.068 7.520 1.00 89.50 126 LEU A O 1
ATOM 993 N N . GLY A 1 127 ? -10.822 7.384 8.457 1.00 87.12 127 GLY A N 1
ATOM 994 C CA . GLY A 1 127 ? -10.676 8.194 9.675 1.00 87.12 127 GLY A CA 1
ATOM 995 C C . GLY A 1 127 ? -10.635 9.710 9.436 1.00 87.12 127 GLY A C 1
ATOM 996 O O . GLY A 1 127 ? -10.052 10.437 10.230 1.00 87.12 127 GLY A O 1
ATOM 997 N N . GLY A 1 128 ? -11.217 10.190 8.334 1.00 90.19 128 GLY A N 1
ATOM 998 C CA . GLY A 1 128 ? -11.193 11.596 7.921 1.00 90.19 128 GLY A CA 1
ATOM 999 C C . GLY A 1 128 ? -10.011 11.968 7.018 1.00 90.19 128 GLY A C 1
ATOM 1000 O O . GLY A 1 128 ? -9.992 13.070 6.476 1.00 90.19 128 GLY A O 1
ATOM 1001 N N . ALA A 1 129 ? -9.058 11.057 6.791 1.00 91.44 129 ALA A N 1
ATOM 1002 C CA . ALA A 1 129 ? -7.858 11.323 5.997 1.00 91.44 129 ALA A CA 1
ATOM 1003 C C . ALA A 1 129 ? -8.042 11.115 4.480 1.00 91.44 129 ALA A C 1
ATOM 1005 O O . ALA A 1 129 ? -7.125 11.405 3.709 1.00 91.44 129 ALA A O 1
ATOM 1006 N N . TRP A 1 130 ? -9.205 10.627 4.028 1.00 93.44 130 TRP A N 1
ATOM 1007 C CA . TRP A 1 130 ? -9.420 10.188 2.641 1.00 93.44 130 TRP A CA 1
ATOM 1008 C C . TRP A 1 130 ? -9.031 11.223 1.576 1.00 93.44 130 TRP A C 1
ATOM 1010 O O . TRP A 1 130 ? -8.447 10.853 0.562 1.00 93.44 130 TRP A O 1
ATOM 1020 N N . ALA A 1 131 ? -9.311 12.511 1.796 1.00 93.94 131 ALA A N 1
ATOM 1021 C CA . ALA A 1 131 ? -9.009 13.558 0.822 1.00 93.94 131 ALA A CA 1
ATOM 1022 C C . ALA A 1 131 ? -7.496 13.766 0.655 1.00 93.94 131 ALA A C 1
ATOM 1024 O O . ALA A 1 131 ? -7.020 13.979 -0.460 1.00 93.94 131 ALA A O 1
ATOM 1025 N N . PHE A 1 132 ? -6.739 13.672 1.751 1.00 92.00 132 PHE A N 1
ATOM 1026 C CA . PHE A 1 132 ? -5.280 13.767 1.731 1.00 92.00 132 PHE A CA 1
ATOM 1027 C C . PHE A 1 132 ? -4.661 12.541 1.070 1.00 92.00 132 PHE A C 1
ATOM 1029 O O . PHE A 1 132 ? -3.797 12.694 0.214 1.00 92.00 132 PHE A O 1
ATOM 1036 N N . VAL A 1 133 ? -5.158 11.347 1.403 1.00 93.69 133 VAL A N 1
ATOM 1037 C CA . VAL A 1 133 ? -4.722 10.088 0.785 1.00 93.69 133 VAL A CA 1
ATOM 1038 C C . VAL A 1 133 ? -4.991 10.099 -0.720 1.00 93.69 133 VAL A C 1
ATOM 1040 O O . VAL A 1 133 ? -4.105 9.791 -1.509 1.00 93.69 133 VAL A O 1
ATOM 1043 N N . LEU A 1 134 ? -6.192 10.498 -1.144 1.00 94.69 134 LEU A N 1
ATOM 1044 C CA . LEU A 1 134 ? -6.552 10.547 -2.561 1.00 94.69 134 LEU A CA 1
ATOM 1045 C C . LEU A 1 134 ? -5.699 11.566 -3.322 1.00 94.69 134 LEU A C 1
ATOM 1047 O O . LEU A 1 134 ? -5.221 11.279 -4.418 1.00 94.69 134 LEU A O 1
ATOM 1051 N N . ARG A 1 135 ? -5.494 12.747 -2.729 1.00 94.94 135 ARG A N 1
ATOM 1052 C CA . ARG A 1 135 ? -4.614 13.780 -3.273 1.00 94.94 135 ARG A CA 1
ATOM 1053 C C . ARG A 1 135 ? -3.201 13.236 -3.477 1.00 94.94 135 ARG A C 1
ATOM 1055 O O . ARG A 1 135 ? -2.661 13.396 -4.568 1.00 94.94 135 ARG A O 1
ATOM 1062 N N . ASP A 1 136 ? -2.635 12.620 -2.445 1.00 92.38 136 ASP A N 1
ATOM 1063 C CA . ASP A 1 136 ? -1.288 12.053 -2.473 1.00 92.38 136 ASP A CA 1
ATOM 1064 C C . ASP A 1 136 ? -1.164 11.022 -3.599 1.00 92.38 136 ASP A C 1
ATOM 1066 O O . ASP A 1 136 ? -0.382 11.213 -4.526 1.00 92.38 136 ASP A O 1
ATOM 1070 N N . VAL A 1 137 ? -2.064 10.033 -3.633 1.00 94.19 137 VAL A N 1
ATOM 1071 C CA . VAL A 1 137 ? -2.083 8.994 -4.674 1.00 94.19 137 VAL A CA 1
ATOM 1072 C C . VAL A 1 137 ? -2.167 9.585 -6.085 1.00 94.19 137 VAL A C 1
ATOM 1074 O O . VAL A 1 137 ? -1.395 9.196 -6.962 1.00 94.19 137 VAL A O 1
ATOM 1077 N N . ILE A 1 138 ? -3.064 10.546 -6.331 1.00 94.12 138 ILE A N 1
ATOM 1078 C CA . ILE A 1 138 ? -3.204 11.174 -7.655 1.00 94.12 138 ILE A CA 1
ATOM 1079 C C . ILE A 1 138 ? -1.916 11.903 -8.052 1.00 94.12 138 ILE A C 1
ATOM 1081 O O . ILE A 1 138 ? -1.433 11.718 -9.172 1.00 94.12 138 ILE A O 1
ATOM 1085 N N . TYR A 1 139 ? -1.339 12.713 -7.159 1.00 92.31 139 TYR A N 1
ATOM 1086 C CA . TYR A 1 139 ? -0.117 13.453 -7.472 1.00 92.31 139 TYR A CA 1
ATOM 1087 C C . TYR A 1 139 ? 1.083 12.527 -7.665 1.00 92.31 139 TYR A C 1
ATOM 1089 O O . TYR A 1 139 ? 1.842 12.743 -8.610 1.00 92.31 139 TYR A O 1
ATOM 1097 N N . THR A 1 140 ? 1.231 11.475 -6.854 1.00 89.94 140 THR A N 1
ATOM 1098 C CA . THR A 1 140 ? 2.280 10.462 -7.038 1.00 89.94 140 THR A CA 1
ATOM 1099 C C . THR A 1 140 ? 2.154 9.784 -8.403 1.00 89.94 140 THR A C 1
ATOM 1101 O O . THR A 1 140 ? 3.143 9.671 -9.127 1.00 89.94 140 THR A O 1
ATOM 1104 N N . LEU A 1 141 ? 0.944 9.375 -8.802 1.00 90.00 141 LEU A N 1
ATOM 1105 C CA . LEU A 1 141 ? 0.716 8.718 -10.092 1.00 90.00 141 LEU A CA 1
ATOM 1106 C C . LEU A 1 141 ? 0.990 9.655 -11.273 1.00 90.00 141 LEU A C 1
ATOM 1108 O O . LEU A 1 141 ? 1.695 9.269 -12.207 1.00 90.00 141 LEU A O 1
ATOM 1112 N N . ILE A 1 142 ? 0.488 10.895 -11.228 1.00 91.50 142 ILE A N 1
ATOM 1113 C CA . ILE A 1 142 ? 0.759 11.910 -12.259 1.00 91.50 142 ILE A CA 1
ATOM 1114 C C . ILE A 1 142 ? 2.264 12.155 -12.371 1.00 91.50 142 ILE A C 1
ATOM 1116 O O . ILE A 1 142 ? 2.811 12.163 -13.475 1.00 91.50 142 ILE A O 1
ATOM 1120 N N . HIS A 1 143 ? 2.939 12.323 -11.234 1.00 87.94 143 HIS A N 1
ATOM 1121 C CA . HIS A 1 143 ? 4.379 12.526 -11.182 1.00 87.94 143 HIS A CA 1
ATOM 1122 C C . HIS A 1 143 ? 5.128 11.362 -11.840 1.00 87.94 143 HIS A C 1
ATOM 1124 O O . HIS A 1 143 ? 5.951 11.585 -12.728 1.00 87.94 143 HIS A O 1
ATOM 1130 N N . TYR A 1 144 ? 4.786 10.123 -11.485 1.00 83.44 144 TYR A N 1
ATOM 1131 C CA . TYR A 1 144 ? 5.439 8.933 -12.024 1.00 83.44 144 TYR A CA 1
ATOM 1132 C C . TYR A 1 144 ? 5.215 8.764 -13.537 1.00 83.44 144 TYR A C 1
ATOM 1134 O O . TYR A 1 144 ? 6.148 8.451 -14.281 1.00 83.44 144 TYR A O 1
ATOM 1142 N N . ILE A 1 145 ? 3.994 9.016 -14.020 1.00 86.19 145 ILE A N 1
ATOM 1143 C CA . ILE A 1 145 ? 3.663 8.968 -15.453 1.00 86.19 145 ILE A CA 1
ATOM 1144 C C . ILE A 1 145 ? 4.447 10.036 -16.226 1.00 86.19 1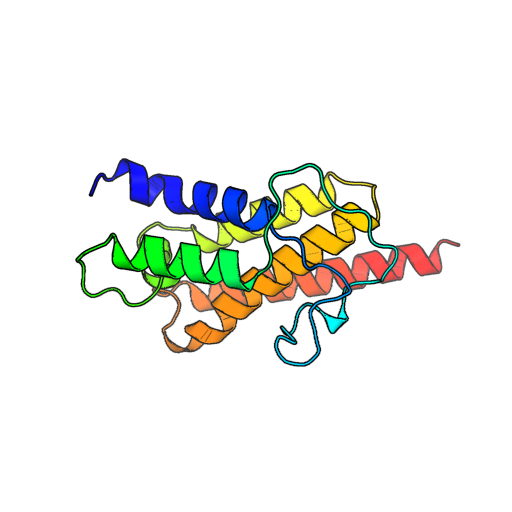45 ILE A C 1
ATOM 1146 O O . ILE A 1 145 ? 4.998 9.750 -17.291 1.00 86.19 145 ILE A O 1
ATOM 1150 N N . ASN A 1 146 ? 4.518 11.258 -15.695 1.00 86.50 146 ASN A N 1
ATOM 1151 C CA . ASN A 1 146 ? 5.213 12.363 -16.349 1.00 86.50 146 ASN A CA 1
ATOM 1152 C C . ASN A 1 146 ? 6.731 12.155 -16.375 1.00 86.50 146 ASN A C 1
ATOM 1154 O O . ASN A 1 146 ? 7.358 12.425 -17.398 1.00 86.50 146 ASN A O 1
ATOM 1158 N N . GLN A 1 147 ? 7.315 11.606 -15.307 1.00 77.38 147 GLN A N 1
ATOM 1159 C CA . GLN A 1 147 ? 8.733 11.250 -15.303 1.00 77.38 147 GLN A CA 1
ATOM 1160 C C . GLN A 1 147 ? 9.065 10.167 -16.335 1.00 77.38 147 GLN A C 1
ATOM 1162 O O . GLN A 1 147 ? 10.046 10.307 -17.059 1.00 77.38 147 GLN A O 1
ATOM 1167 N N . ARG A 1 148 ? 8.223 9.132 -16.478 1.00 66.94 148 ARG A N 1
ATOM 1168 C CA . ARG A 1 148 ? 8.411 8.105 -17.519 1.00 66.94 148 ARG A CA 1
ATOM 1169 C C . ARG A 1 148 ? 8.409 8.690 -18.929 1.00 66.94 148 ARG A C 1
ATOM 1171 O O . ARG A 1 148 ? 9.222 8.281 -19.752 1.00 66.94 148 ARG A O 1
ATOM 1178 N N . LYS A 1 149 ? 7.507 9.636 -19.215 1.00 59.19 149 LYS A N 1
ATOM 1179 C CA . LYS A 1 149 ? 7.435 10.290 -20.532 1.00 59.19 149 LYS A CA 1
ATOM 1180 C C . LYS A 1 149 ? 8.720 11.056 -20.846 1.00 59.19 149 LYS A C 1
ATOM 1182 O O . LYS A 1 149 ? 9.227 10.934 -21.953 1.00 59.19 149 LYS A O 1
ATOM 1187 N N . LEU A 1 150 ? 9.283 11.777 -19.877 1.00 52.06 150 LEU A N 1
ATOM 1188 C CA . LEU A 1 150 ? 10.521 12.544 -20.069 1.00 52.06 150 LEU A CA 1
ATOM 1189 C C . LEU A 1 150 ? 11.736 11.659 -20.396 1.00 52.06 150 LEU A C 1
ATOM 1191 O O . LEU A 1 150 ? 12.586 12.065 -21.185 1.00 52.06 150 LEU A O 1
ATOM 1195 N N . THR A 1 151 ? 11.806 10.435 -19.863 1.00 47.03 151 THR A N 1
ATOM 1196 C CA . THR A 1 151 ? 12.908 9.503 -20.166 1.00 47.03 151 THR A CA 1
ATOM 1197 C C . THR A 1 151 ? 12.846 8.954 -21.597 1.00 47.03 151 THR A C 1
ATOM 1199 O O . THR A 1 151 ? 13.887 8.663 -22.174 1.00 47.03 151 THR A O 1
ATOM 1202 N N . ILE A 1 152 ? 11.653 8.845 -22.194 1.00 44.12 152 ILE A N 1
ATOM 1203 C CA . ILE A 1 152 ? 11.467 8.301 -23.554 1.00 44.12 152 ILE A CA 1
ATOM 1204 C C . ILE A 1 152 ? 11.791 9.348 -24.634 1.00 44.12 152 ILE A C 1
ATOM 1206 O O . ILE A 1 152 ? 12.288 8.989 -25.692 1.00 44.12 152 ILE A O 1
ATOM 1210 N N . PHE A 1 153 ? 11.570 10.640 -24.370 1.00 42.81 153 PHE A N 1
ATOM 1211 C CA . PHE A 1 153 ? 11.908 11.726 -25.310 1.00 42.81 153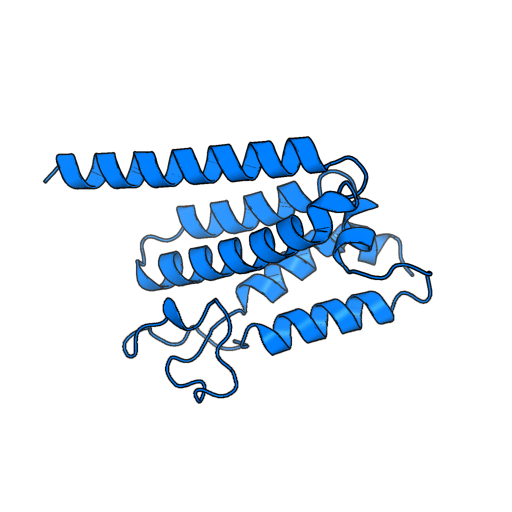 PHE A CA 1
ATOM 1212 C C . PHE A 1 153 ? 13.372 12.198 -25.230 1.00 42.81 153 PHE A C 1
ATOM 1214 O O . PHE A 1 153 ? 13.727 13.186 -25.866 1.00 42.81 153 PHE A O 1
ATOM 1221 N N . SER A 1 154 ? 14.204 11.519 -24.433 1.00 38.28 154 SER A N 1
ATOM 1222 C CA . SER A 1 154 ? 15.629 11.836 -24.246 1.00 38.28 154 SER A CA 1
ATOM 1223 C C . SER A 1 154 ? 16.573 10.764 -24.827 1.00 38.28 154 SER A C 1
ATOM 1225 O O . SER A 1 154 ? 17.760 10.773 -24.504 1.00 38.28 154 SER A O 1
ATOM 1227 N N . GLN A 1 155 ? 16.054 9.834 -25.639 1.00 37.47 155 GLN A N 1
ATOM 1228 C CA . GLN A 1 155 ? 16.824 8.900 -26.478 1.00 37.47 155 GLN A CA 1
ATOM 1229 C C . GLN A 1 155 ? 16.716 9.314 -27.943 1.00 37.47 155 GLN A C 1
ATOM 1231 O O . GLN A 1 155 ? 17.708 9.093 -28.669 1.00 37.47 155 GLN A O 1
#

pLDDT: mean 82.42, std 15.24, range [37.47, 96.94]

InterPro domains:
  IPR038980 Serine/threonine-protein kinase ATM, plant [PTHR37079] (1-147)

Foldseek 3Di:
DDPVCLQCVLVVLLVLLLQEDDALCPDPVPDDVLNVLDDNPQDDDDDDHDHVVVSLVVQQVVQVVPPPPDRGNLLSLLVDPCSLVSNLVSLVVQLVPDPDPSSNSSSVSSNVSSVVVCVVCVVVCSNVCSVVNVVVVVVVVVVVVVVVVVVVVVD

Radius of gyration: 16.41 Å; chains: 1; bounding box: 34×35×51 Å